Protein AF-H9MAF3-F1 (afdb_monomer_lite)

Radius of gyration: 17.1 Å; chains: 1; bounding box: 46×35×42 Å

pLDDT: mean 91.39, std 9.81, range [38.34, 98.62]

Organism: Pinus radiata (NCBI:txid3347)

InterPro domains:
  IPR000209 Peptidase S8/S53 domain [PF00082] (7-105)
  IPR023828 Peptidase S8, subtilisin, Ser-active site [PS00138] (66-76)
  IPR036852 Peptidase S8/S53 domain superfamily [G3DSA:3.40.50.200] (4-136)
  IPR036852 Peptidase S8/S53 domain superfamily [SSF52743] (7-136)
  IPR045051 Subtilisin-like protease [PTHR10795] (6-136)

Structure (mmCIF, N/CA/C/O backbone):
data_AF-H9MAF3-F1
#
_entry.id   AF-H9MAF3-F1
#
loop_
_atom_site.group_PDB
_atom_site.id
_atom_site.type_symbol
_atom_site.label_atom_id
_atom_site.label_alt_id
_atom_site.label_comp_id
_atom_site.label_asym_id
_atom_site.label_entity_id
_atom_site.label_seq_id
_atom_site.pdbx_PDB_ins_code
_atom_site.Cartn_x
_atom_s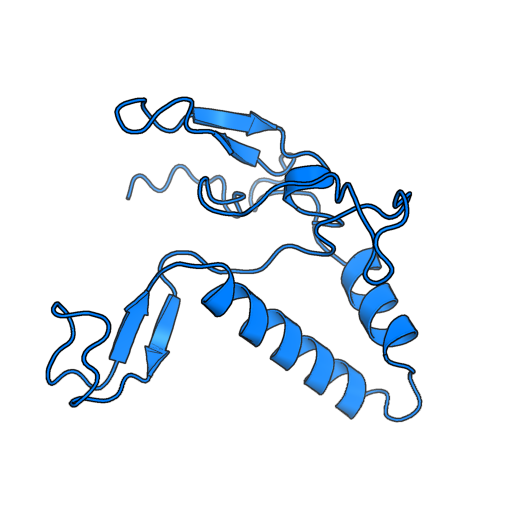ite.Cartn_y
_atom_site.Cartn_z
_atom_site.occupancy
_atom_site.B_iso_or_equiv
_atom_site.auth_seq_id
_atom_site.auth_comp_id
_atom_site.auth_asym_id
_atom_site.auth_atom_id
_atom_site.pdbx_PDB_model_num
ATOM 1 N N . PRO A 1 1 ? 21.845 -5.023 -2.626 1.00 46.38 1 PRO A N 1
ATOM 2 C CA . PRO A 1 1 ? 20.874 -4.930 -1.509 1.00 46.38 1 PRO A CA 1
ATOM 3 C C . PRO A 1 1 ? 21.351 -5.747 -0.302 1.00 46.38 1 PRO A C 1
ATOM 5 O O . PRO A 1 1 ? 21.535 -6.956 -0.413 1.00 46.38 1 PRO A O 1
ATOM 8 N N . ILE A 1 2 ? 21.601 -5.092 0.832 1.00 38.34 2 ILE A N 1
ATOM 9 C CA . ILE A 1 2 ? 21.902 -5.800 2.079 1.00 38.34 2 ILE A CA 1
ATOM 10 C C . ILE A 1 2 ? 20.562 -6.327 2.609 1.00 38.34 2 ILE A C 1
ATOM 12 O O . ILE A 1 2 ? 19.764 -5.568 3.150 1.00 38.34 2 ILE A O 1
ATOM 16 N N . TYR A 1 3 ? 20.284 -7.614 2.396 1.00 51.06 3 TYR A N 1
ATOM 17 C CA . TYR A 1 3 ? 19.126 -8.294 2.979 1.00 51.06 3 TYR A CA 1
ATOM 18 C C . TYR A 1 3 ? 19.376 -8.479 4.481 1.00 51.06 3 TYR A C 1
ATOM 20 O O . TYR A 1 3 ? 19.890 -9.505 4.910 1.00 51.06 3 TYR A O 1
ATOM 28 N N . GLN A 1 4 ? 19.045 -7.467 5.285 1.00 57.28 4 GLN A N 1
ATOM 29 C CA . GLN A 1 4 ? 19.226 -7.498 6.744 1.00 57.28 4 GLN A CA 1
ATOM 30 C C . GLN A 1 4 ? 18.172 -8.345 7.482 1.00 57.28 4 GLN A C 1
ATOM 32 O O . GLN A 1 4 ? 18.147 -8.338 8.709 1.00 57.28 4 GLN A O 1
ATOM 37 N N . GLY A 1 5 ? 17.309 -9.077 6.762 1.00 66.06 5 GLY A N 1
ATOM 38 C CA . GLY A 1 5 ? 16.265 -9.900 7.378 1.00 66.06 5 GLY A CA 1
ATOM 39 C C . GLY A 1 5 ? 15.316 -9.075 8.251 1.00 66.06 5 GLY A C 1
ATOM 40 O O . GLY A 1 5 ? 15.047 -9.438 9.383 1.00 66.06 5 GLY A O 1
ATOM 41 N N . THR A 1 6 ? 14.864 -7.921 7.771 1.00 78.75 6 THR A N 1
ATOM 42 C CA . THR A 1 6 ? 13.965 -7.020 8.518 1.00 78.75 6 THR A CA 1
ATOM 43 C C . THR A 1 6 ? 12.812 -6.535 7.643 1.00 78.75 6 THR A C 1
ATOM 45 O O . THR A 1 6 ? 12.369 -5.401 7.759 1.00 78.75 6 THR A O 1
ATOM 48 N N . ALA A 1 7 ? 12.356 -7.372 6.705 1.00 87.56 7 ALA A N 1
ATOM 49 C CA . ALA A 1 7 ? 11.272 -7.032 5.786 1.00 87.56 7 ALA A CA 1
ATOM 50 C C . ALA A 1 7 ? 9.882 -7.376 6.370 1.00 87.56 7 ALA A C 1
ATOM 52 O O . ALA A 1 7 ? 9.760 -8.401 7.047 1.00 87.56 7 ALA A O 1
ATOM 53 N N . PRO A 1 8 ? 8.828 -6.603 6.036 1.00 93.06 8 PRO A N 1
ATOM 54 C CA . PRO A 1 8 ? 8.872 -5.383 5.228 1.00 93.06 8 PRO A CA 1
ATOM 55 C C . PRO A 1 8 ? 9.388 -4.163 6.009 1.00 93.06 8 PRO A C 1
ATOM 57 O O . PRO A 1 8 ? 9.347 -4.116 7.234 1.00 93.06 8 PRO A O 1
ATOM 60 N N . GLN A 1 9 ? 9.858 -3.163 5.262 1.00 93.25 9 GLN A N 1
ATOM 61 C CA . GLN A 1 9 ? 10.236 -1.847 5.777 1.00 93.25 9 GLN A CA 1
ATOM 62 C C . GLN A 1 9 ? 9.512 -0.774 4.970 1.00 93.25 9 GLN A C 1
ATOM 64 O O . GLN A 1 9 ? 9.352 -0.919 3.756 1.00 93.25 9 GLN A O 1
ATOM 69 N N . VAL A 1 10 ? 9.134 0.327 5.616 1.00 95.62 10 VAL A N 1
ATOM 70 C CA . VAL A 1 10 ? 8.618 1.500 4.904 1.00 95.62 10 VAL A CA 1
ATOM 71 C C . VAL A 1 10 ? 9.772 2.155 4.152 1.00 95.62 10 VAL A C 1
ATOM 73 O O . VAL A 1 10 ? 10.778 2.522 4.759 1.00 95.62 10 VAL A O 1
ATOM 76 N N . ALA A 1 11 ? 9.640 2.301 2.835 1.00 95.19 11 ALA A N 1
ATOM 77 C CA . ALA A 1 11 ? 10.679 2.897 2.004 1.00 95.19 11 ALA A CA 1
ATOM 78 C C . ALA A 1 11 ? 10.897 4.387 2.329 1.00 95.19 11 ALA A C 1
ATOM 80 O O . ALA A 1 11 ? 9.957 5.101 2.698 1.00 95.19 11 ALA A O 1
ATOM 81 N N . PHE A 1 12 ? 12.127 4.877 2.150 1.00 93.69 12 PHE A N 1
ATOM 82 C CA . PHE A 1 12 ? 12.475 6.277 2.437 1.00 93.69 12 PHE A CA 1
ATOM 83 C C . PHE A 1 12 ? 11.713 7.267 1.539 1.00 93.69 12 PHE A C 1
ATOM 85 O O . PHE A 1 12 ? 11.351 8.346 1.988 1.00 93.69 12 PHE A O 1
ATOM 92 N N . TYR A 1 13 ? 11.409 6.874 0.296 1.00 92.50 13 TYR A N 1
ATOM 93 C CA . TYR A 1 13 ? 10.654 7.686 -0.666 1.00 92.50 13 TYR A CA 1
ATOM 94 C C . TYR A 1 13 ? 9.135 7.662 -0.439 1.00 92.50 13 TYR A C 1
ATOM 96 O O . TYR A 1 13 ? 8.401 8.375 -1.122 1.00 92.50 13 TYR A O 1
ATOM 104 N N . SER A 1 14 ? 8.628 6.807 0.458 1.00 95.44 14 SER A N 1
ATOM 105 C CA . SER A 1 14 ? 7.194 6.762 0.746 1.00 95.44 14 SER A CA 1
ATOM 106 C C . SER A 1 14 ? 6.795 8.020 1.504 1.00 95.44 14 SER A C 1
ATOM 108 O O . SER A 1 14 ? 7.327 8.271 2.587 1.00 95.44 14 SER A O 1
ATOM 110 N N . SER A 1 15 ? 5.845 8.784 0.959 1.00 94.31 15 SER A N 1
ATOM 111 C CA . SER A 1 15 ? 5.284 9.958 1.630 1.00 94.31 15 SER A CA 1
ATOM 112 C C . SER A 1 15 ? 4.720 9.584 2.999 1.00 94.31 15 SER A C 1
ATOM 114 O O . SER A 1 15 ? 4.131 8.513 3.166 1.00 94.31 15 SER A O 1
ATOM 116 N N . ARG A 1 16 ? 4.915 10.477 3.969 1.00 93.56 16 ARG A N 1
ATOM 117 C CA . ARG A 1 16 ? 4.505 10.299 5.363 1.00 93.56 16 ARG A CA 1
ATOM 118 C C . ARG A 1 16 ? 3.375 11.261 5.699 1.00 93.56 16 ARG A C 1
ATOM 120 O O . ARG A 1 16 ? 3.283 12.331 5.098 1.00 93.56 16 ARG A O 1
ATOM 127 N N . GLY A 1 17 ? 2.520 10.866 6.633 1.00 92.25 17 GLY A N 1
ATOM 128 C CA . GLY A 1 17 ? 1.546 11.771 7.228 1.00 92.25 17 GLY A CA 1
ATOM 129 C C . GLY A 1 17 ? 2.176 12.725 8.258 1.00 92.25 17 GLY A C 1
ATOM 130 O O . GLY A 1 17 ? 3.394 12.717 8.452 1.00 92.25 17 GLY A O 1
ATOM 131 N N . PRO A 1 18 ? 1.353 13.519 8.959 1.00 91.38 18 PRO A N 1
ATOM 132 C CA . PRO A 1 18 ? -0.100 13.598 8.817 1.00 91.38 18 PRO A CA 1
ATOM 133 C C . PRO A 1 18 ? -0.511 14.179 7.464 1.00 91.38 18 PRO A C 1
ATOM 135 O O . PRO A 1 18 ? 0.228 14.947 6.848 1.00 91.38 18 PRO A O 1
ATOM 138 N N . ASP A 1 19 ? -1.709 13.816 7.015 1.00 83.50 19 ASP A N 1
ATOM 139 C CA . ASP A 1 19 ? -2.393 14.679 6.064 1.00 83.50 19 ASP A CA 1
ATOM 140 C C . ASP A 1 19 ? -2.748 15.972 6.811 1.00 83.50 19 ASP A C 1
ATOM 142 O O . ASP A 1 19 ? -3.163 15.922 7.967 1.00 83.50 19 ASP A O 1
ATOM 146 N N . ILE A 1 20 ? -2.498 17.124 6.200 1.00 82.62 20 ILE A N 1
ATOM 147 C CA . ILE A 1 20 ? -2.750 18.426 6.829 1.00 82.62 20 ILE A CA 1
ATOM 148 C C . ILE A 1 20 ? -4.037 19.061 6.311 1.00 82.62 20 ILE A C 1
ATOM 150 O O . ILE A 1 20 ? -4.540 19.985 6.943 1.00 82.62 20 ILE A O 1
ATOM 154 N N . LYS A 1 21 ? -4.561 18.597 5.165 1.00 81.56 21 LYS A N 1
ATOM 155 C CA . LYS A 1 21 ? -5.778 19.137 4.557 1.00 81.56 21 LYS A CA 1
ATOM 156 C C . LYS A 1 21 ? -6.583 18.059 3.847 1.00 81.56 21 LYS A C 1
ATOM 158 O O . LYS A 1 21 ? -6.050 17.345 3.008 1.00 81.56 21 LYS A O 1
ATOM 163 N N . ASP A 1 22 ? -7.882 18.007 4.109 1.00 78.81 22 ASP A N 1
ATOM 164 C CA . ASP A 1 22 ? -8.790 17.126 3.382 1.00 78.81 22 ASP A CA 1
ATOM 165 C C . ASP A 1 22 ? -8.998 17.584 1.920 1.00 78.81 22 ASP A C 1
ATOM 167 O O . ASP A 1 22 ? -8.511 18.628 1.471 1.00 78.81 22 ASP A O 1
ATOM 171 N N . SER A 1 23 ? -9.780 16.821 1.150 1.00 76.81 23 SER A N 1
ATOM 172 C CA . SER A 1 23 ? -10.108 17.158 -0.245 1.00 76.81 23 SER A CA 1
ATOM 173 C C . SER A 1 23 ? -10.897 18.467 -0.418 1.00 76.81 23 SER A C 1
ATOM 175 O O . SER A 1 23 ? -11.065 18.928 -1.545 1.00 76.81 23 SER A O 1
ATOM 177 N N . SER A 1 24 ? -11.397 19.049 0.674 1.00 84.88 24 SER A N 1
ATOM 178 C CA . SER A 1 24 ? -12.131 20.318 0.726 1.00 84.88 24 SER A CA 1
ATOM 179 C C . SER A 1 24 ? -11.263 21.470 1.257 1.00 84.88 24 SER A C 1
ATOM 181 O O . SER A 1 24 ? -11.781 22.558 1.517 1.00 84.88 24 SER A O 1
ATOM 183 N N . PHE A 1 25 ? -9.950 21.247 1.403 1.00 81.38 25 PHE A N 1
ATOM 184 C CA . PHE A 1 25 ? -8.970 22.182 1.962 1.00 81.38 25 PHE A CA 1
ATOM 185 C C . PHE A 1 25 ? -9.234 22.594 3.422 1.00 81.38 25 PHE A C 1
ATOM 187 O O . PHE A 1 25 ? -8.812 23.680 3.827 1.00 81.38 25 PHE A O 1
ATOM 194 N N . GLN A 1 26 ? -9.900 21.741 4.203 1.00 84.75 26 GLN A N 1
ATOM 195 C CA . GLN A 1 26 ? -10.090 21.896 5.649 1.00 84.75 26 GLN A CA 1
ATOM 196 C C . GLN A 1 26 ? -9.056 21.082 6.426 1.00 84.75 26 GLN A C 1
ATOM 198 O O . GLN A 1 26 ? -8.521 20.112 5.891 1.00 84.75 26 GLN A O 1
ATOM 203 N N . ASP A 1 27 ? -8.795 21.451 7.680 1.00 82.19 27 ASP A N 1
ATOM 204 C CA . ASP A 1 27 ? -7.937 20.661 8.569 1.00 82.19 27 ASP A CA 1
ATOM 205 C C . ASP A 1 27 ? -8.479 19.227 8.673 1.00 82.19 27 ASP A C 1
ATOM 207 O O . ASP A 1 27 ? -9.684 19.009 8.831 1.00 82.19 27 ASP A O 1
ATOM 211 N N . THR A 1 28 ? -7.591 18.244 8.531 1.00 82.00 28 THR A N 1
ATOM 212 C CA . THR A 1 28 ? -7.964 16.826 8.531 1.00 82.00 28 THR A CA 1
ATOM 213 C C . THR A 1 28 ? -7.504 16.144 9.811 1.00 82.00 28 THR A C 1
ATOM 215 O O . THR A 1 28 ? -6.333 16.192 10.178 1.00 82.00 28 THR A O 1
ATOM 218 N N . ASP A 1 29 ? -8.440 15.453 10.460 1.00 84.94 29 ASP A N 1
ATOM 219 C CA . ASP A 1 29 ? -8.188 14.637 11.654 1.00 84.94 29 ASP A CA 1
ATOM 220 C C . ASP A 1 29 ? -8.099 13.137 11.314 1.00 84.94 29 ASP A C 1
ATOM 222 O O . ASP A 1 29 ? -8.224 12.264 12.177 1.00 84.94 29 ASP A O 1
ATOM 226 N N . VAL A 1 30 ? -7.912 12.806 10.031 1.00 88.88 30 VAL A N 1
ATOM 227 C CA . VAL A 1 30 ? -7.844 11.422 9.552 1.00 88.88 30 VAL A CA 1
ATOM 228 C C . VAL A 1 30 ? -6.393 11.019 9.311 1.00 88.88 30 VAL A C 1
ATOM 230 O O . VAL A 1 30 ? -5.696 11.590 8.476 1.00 88.88 30 VAL A O 1
ATOM 233 N N . LEU A 1 31 ? -5.955 9.972 10.014 1.00 90.88 31 LEU A N 1
ATOM 234 C CA . LEU A 1 31 ? -4.625 9.388 9.859 1.00 90.88 31 LEU A CA 1
ATOM 235 C C . LEU A 1 31 ? -4.362 8.929 8.412 1.00 90.88 31 LEU A C 1
ATOM 237 O O . LEU A 1 31 ? -5.180 8.226 7.812 1.00 90.88 31 LEU A O 1
ATOM 241 N N . LYS A 1 32 ? -3.174 9.265 7.892 1.00 93.50 32 LYS A N 1
ATOM 242 C CA . LYS A 1 32 ? -2.628 8.776 6.618 1.00 93.50 32 LYS A CA 1
ATOM 243 C C . LYS A 1 32 ? -1.141 8.414 6.748 1.00 93.50 32 LYS A C 1
ATOM 245 O O . LYS A 1 32 ? -0.455 9.069 7.534 1.00 93.50 32 LYS A O 1
ATOM 250 N N . PRO A 1 33 ? -0.631 7.440 5.964 1.00 95.81 33 PRO A N 1
ATOM 251 C CA . PRO A 1 33 ? -1.341 6.617 4.973 1.00 95.81 33 PRO A CA 1
ATOM 252 C C . PRO A 1 33 ? -2.280 5.581 5.618 1.00 95.81 33 PRO A C 1
ATOM 254 O O . PRO A 1 33 ? -2.361 5.473 6.834 1.00 95.81 33 PRO A O 1
ATOM 257 N N . ASP A 1 34 ? -3.039 4.847 4.798 1.00 96.31 34 ASP A N 1
ATOM 258 C CA . ASP A 1 34 ? -4.028 3.880 5.296 1.00 96.31 34 ASP A CA 1
ATOM 259 C C . ASP A 1 34 ? -3.446 2.483 5.573 1.00 96.31 34 ASP A C 1
ATOM 261 O O . ASP A 1 34 ? -3.846 1.860 6.554 1.00 96.31 34 ASP A O 1
ATOM 265 N N . ILE A 1 35 ? -2.569 1.978 4.697 1.00 97.44 35 ILE A N 1
ATOM 266 C CA . ILE A 1 35 ? -2.055 0.597 4.701 1.00 97.44 35 ILE A CA 1
ATOM 267 C C . ILE A 1 35 ? -0.722 0.526 3.936 1.00 97.44 35 ILE A C 1
ATOM 269 O O . ILE A 1 35 ? -0.508 1.316 3.008 1.00 97.44 35 ILE A O 1
ATOM 273 N N . LEU A 1 36 ? 0.151 -0.419 4.284 1.00 97.25 36 LEU A N 1
ATOM 274 C CA . LEU A 1 36 ? 1.418 -0.680 3.598 1.00 97.25 36 LEU A CA 1
ATOM 275 C C . LEU A 1 36 ? 1.268 -1.795 2.549 1.00 97.25 36 LEU A C 1
ATOM 277 O O . LEU A 1 36 ? 0.491 -2.736 2.703 1.00 97.25 36 LEU A O 1
ATOM 281 N N . ALA A 1 37 ? 2.052 -1.720 1.471 1.00 97.75 37 ALA A N 1
ATOM 282 C CA . ALA A 1 37 ? 2.151 -2.798 0.488 1.00 97.75 37 ALA A CA 1
ATOM 283 C C . ALA A 1 37 ? 3.521 -2.815 -0.213 1.00 97.75 37 ALA A C 1
ATOM 285 O O . ALA A 1 37 ? 4.242 -1.812 -0.180 1.00 97.75 37 ALA A O 1
ATOM 286 N N . PRO A 1 38 ? 3.890 -3.924 -0.884 1.00 97.19 38 PRO A N 1
ATOM 287 C CA . PRO A 1 38 ? 5.147 -4.019 -1.620 1.00 97.19 38 PRO A CA 1
ATOM 288 C C . PRO A 1 38 ? 5.230 -2.995 -2.758 1.00 97.19 38 PRO A C 1
ATOM 290 O O . PRO A 1 38 ? 4.446 -3.036 -3.703 1.00 97.19 38 PRO A O 1
ATOM 293 N N . GLY A 1 39 ? 6.209 -2.093 -2.683 1.00 96.75 39 GLY A N 1
ATOM 294 C CA . GLY A 1 39 ? 6.435 -1.069 -3.706 1.00 96.75 39 GLY A CA 1
ATOM 295 C C . GLY A 1 39 ? 7.897 -0.848 -4.081 1.00 96.75 39 GLY A C 1
ATOM 296 O O . GLY A 1 39 ? 8.166 -0.010 -4.931 1.00 96.75 39 GLY A O 1
ATOM 297 N N . SER A 1 40 ? 8.849 -1.544 -3.458 1.00 95.50 40 SER A N 1
ATOM 298 C CA . SER A 1 40 ? 10.274 -1.444 -3.797 1.00 95.50 40 SER A CA 1
ATOM 299 C C . SER A 1 40 ? 10.686 -2.591 -4.707 1.00 95.50 40 SER A C 1
ATOM 301 O O . SER A 1 40 ? 10.438 -3.747 -4.372 1.00 95.50 40 SER A O 1
ATOM 303 N N . LEU A 1 41 ? 11.353 -2.264 -5.815 1.00 94.44 41 LEU A N 1
ATOM 304 C CA . LEU A 1 41 ? 11.920 -3.221 -6.769 1.00 94.44 41 LEU A CA 1
ATOM 305 C C . LEU A 1 41 ? 10.900 -4.270 -7.247 1.00 94.44 41 LEU A C 1
ATOM 307 O O . LEU A 1 41 ? 11.171 -5.470 -7.261 1.00 94.44 41 LEU A O 1
ATOM 311 N N . ILE A 1 42 ? 9.709 -3.810 -7.633 1.00 96.88 42 ILE A N 1
ATOM 312 C CA . ILE A 1 42 ? 8.642 -4.676 -8.136 1.00 96.88 42 ILE A CA 1
ATOM 313 C C . ILE A 1 42 ? 8.904 -4.991 -9.608 1.00 96.88 42 ILE A C 1
ATOM 315 O O . ILE A 1 42 ? 9.071 -4.085 -10.422 1.00 96.88 42 ILE A O 1
ATOM 319 N N . TRP A 1 43 ? 8.931 -6.284 -9.933 1.00 96.56 43 TRP A N 1
ATOM 320 C CA . TRP A 1 43 ? 9.073 -6.799 -11.293 1.00 96.56 43 TRP A CA 1
ATOM 321 C C . TRP A 1 43 ? 7.702 -6.935 -11.957 1.00 96.56 43 TRP A C 1
ATOM 323 O O . TRP A 1 43 ? 6.868 -7.716 -11.495 1.00 96.56 43 TRP A O 1
ATOM 333 N N . ALA A 1 44 ? 7.461 -6.190 -13.032 1.00 96.44 44 ALA A N 1
ATOM 334 C CA . ALA A 1 44 ? 6.181 -6.198 -13.737 1.00 96.44 44 ALA A CA 1
ATOM 335 C C . ALA A 1 44 ? 6.358 -6.016 -15.249 1.00 96.44 44 ALA A C 1
ATOM 337 O O . ALA A 1 44 ? 7.443 -5.682 -15.724 1.00 96.44 44 ALA A O 1
ATOM 338 N N . ALA A 1 45 ? 5.286 -6.277 -16.002 1.00 96.00 45 ALA A N 1
ATOM 339 C CA . ALA A 1 45 ? 5.272 -6.111 -17.451 1.00 96.00 45 ALA A CA 1
ATOM 340 C C . ALA A 1 45 ? 5.590 -4.662 -17.844 1.00 96.00 45 ALA A C 1
ATOM 342 O O . ALA A 1 45 ? 5.148 -3.714 -17.193 1.00 96.00 45 ALA A O 1
ATOM 343 N N . TRP A 1 46 ? 6.332 -4.514 -18.934 1.00 94.94 46 TRP A N 1
ATOM 344 C CA . TRP A 1 46 ? 6.786 -3.242 -19.470 1.00 94.94 46 TRP A CA 1
ATOM 345 C C . TRP A 1 46 ? 6.594 -3.215 -20.982 1.00 94.94 46 TRP A C 1
ATOM 347 O O . TRP A 1 46 ? 6.634 -4.249 -21.650 1.00 94.94 46 TRP A O 1
ATOM 357 N N . SER A 1 47 ? 6.352 -2.027 -21.528 1.00 93.88 47 SER A N 1
ATOM 358 C CA . SER A 1 47 ? 6.300 -1.854 -22.977 1.00 93.88 47 SER A CA 1
ATOM 359 C C . SER A 1 47 ? 7.729 -1.780 -23.519 1.00 93.88 47 SER A C 1
ATOM 361 O O . SER A 1 47 ? 8.462 -0.897 -23.077 1.00 93.88 47 SER A O 1
ATOM 363 N N . PRO A 1 48 ? 8.116 -2.577 -24.533 1.00 93.00 48 PRO A N 1
ATOM 364 C CA . PRO A 1 48 ? 9.423 -2.434 -25.185 1.00 93.00 48 PRO A CA 1
ATOM 365 C C . PRO A 1 48 ? 9.662 -1.037 -25.777 1.00 93.00 48 PRO A C 1
ATOM 367 O O . PRO A 1 48 ? 10.802 -0.607 -25.922 1.00 93.00 48 PRO A O 1
ATOM 370 N N . ASN A 1 49 ? 8.578 -0.315 -26.083 1.00 92.44 49 ASN A N 1
ATOM 371 C CA . ASN A 1 49 ? 8.602 1.067 -26.568 1.00 92.44 49 ASN A CA 1
ATOM 372 C C . ASN A 1 49 ? 8.429 2.100 -25.435 1.00 92.44 49 ASN A C 1
ATOM 374 O O . ASN A 1 49 ? 8.222 3.279 -25.711 1.00 92.44 49 ASN A O 1
ATOM 378 N N . GLY A 1 50 ? 8.422 1.665 -24.172 1.00 85.69 50 GLY A N 1
ATOM 379 C CA . GLY A 1 50 ? 8.294 2.529 -23.004 1.00 85.69 50 GLY A CA 1
ATOM 380 C C . GLY A 1 50 ? 9.535 3.401 -22.837 1.00 85.69 50 GLY A C 1
ATOM 381 O O . GLY A 1 50 ? 10.661 2.910 -22.885 1.00 85.69 50 GLY A O 1
ATOM 382 N N . THR A 1 51 ? 9.327 4.702 -22.647 1.00 85.00 51 THR A N 1
ATOM 383 C CA . THR A 1 51 ? 10.409 5.698 -22.577 1.00 85.00 51 THR A CA 1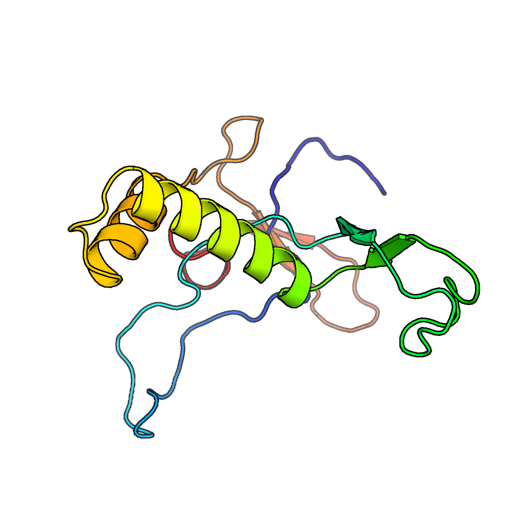
ATOM 384 C C . THR A 1 51 ? 10.700 6.192 -21.164 1.00 85.00 51 THR A C 1
ATOM 386 O O . THR A 1 51 ? 11.673 6.912 -20.971 1.00 85.00 51 THR A O 1
ATOM 389 N N . ASP A 1 52 ? 9.873 5.814 -20.189 1.00 84.75 52 ASP A N 1
ATOM 390 C CA . ASP A 1 52 ? 9.930 6.356 -18.826 1.00 84.75 52 ASP A CA 1
ATOM 391 C C . ASP A 1 52 ? 11.144 5.857 -18.023 1.00 84.75 52 ASP A C 1
ATOM 393 O O . ASP A 1 52 ? 11.534 6.493 -17.050 1.00 84.75 52 ASP A O 1
ATOM 397 N N . GLU A 1 53 ? 11.767 4.750 -18.441 1.00 87.19 53 GLU A N 1
ATOM 398 C CA . GLU A 1 53 ? 12.976 4.204 -17.820 1.00 87.19 53 GLU A CA 1
ATOM 399 C C . GLU A 1 53 ? 13.934 3.679 -18.898 1.00 87.19 53 GLU A C 1
ATOM 401 O O . GLU A 1 53 ? 13.718 2.626 -19.503 1.00 87.19 53 GLU A O 1
ATOM 406 N N . VAL A 1 54 ? 15.007 4.435 -19.155 1.00 88.31 54 VAL A N 1
ATOM 407 C CA . VAL A 1 54 ? 15.955 4.174 -20.256 1.00 88.31 54 VAL A CA 1
ATOM 408 C C . VAL A 1 54 ? 16.639 2.812 -20.110 1.00 88.31 54 VAL A C 1
ATOM 410 O O . VAL A 1 54 ? 16.943 2.164 -21.110 1.00 88.31 54 VAL A O 1
ATOM 413 N N . ASN A 1 55 ? 16.823 2.345 -18.874 1.00 90.19 55 ASN A N 1
ATOM 414 C CA . ASN A 1 55 ? 17.470 1.068 -18.579 1.00 90.19 55 ASN A CA 1
ATOM 415 C C . ASN A 1 55 ? 16.658 -0.165 -19.025 1.00 90.19 55 ASN A C 1
ATOM 417 O O . ASN A 1 55 ? 17.218 -1.257 -19.063 1.00 90.19 55 ASN A O 1
ATOM 421 N N . TYR A 1 56 ? 15.373 -0.005 -19.372 1.00 92.50 56 TYR A N 1
ATOM 422 C CA . TYR A 1 56 ? 14.490 -1.090 -19.827 1.00 92.50 56 TYR A CA 1
ATOM 423 C C . TYR A 1 56 ? 13.964 -0.882 -21.258 1.00 92.50 56 TYR A C 1
ATOM 425 O O . TYR A 1 56 ? 12.951 -1.467 -21.646 1.00 92.50 56 TYR A O 1
ATOM 433 N N . GLN A 1 57 ? 14.621 -0.044 -22.067 1.00 92.06 57 GLN A N 1
ATOM 434 C CA . GLN A 1 57 ? 14.252 0.113 -23.477 1.00 92.06 57 GLN A CA 1
ATOM 435 C C . GLN A 1 57 ? 14.424 -1.205 -24.239 1.00 92.06 57 GLN A C 1
ATOM 437 O O . GLN A 1 57 ? 15.476 -1.834 -24.184 1.00 92.06 57 GLN A O 1
ATOM 442 N N . GLY A 1 58 ? 13.390 -1.612 -24.977 1.00 93.31 58 GLY A N 1
ATOM 443 C CA . GLY A 1 58 ? 13.353 -2.894 -25.682 1.00 93.31 58 GLY A CA 1
ATOM 444 C C . GLY A 1 58 ? 12.959 -4.094 -24.813 1.00 93.31 58 GLY A C 1
ATOM 445 O O . GLY A 1 58 ? 12.701 -5.164 -25.363 1.00 93.31 58 GLY A O 1
ATOM 446 N N . GLU A 1 59 ? 12.841 -3.928 -23.493 1.00 94.62 59 GLU A N 1
ATOM 447 C CA . GLU A 1 59 ? 12.489 -5.008 -22.570 1.00 94.62 59 GLU A CA 1
ATOM 448 C C . GLU A 1 59 ? 10.968 -5.166 -22.413 1.00 94.62 59 GLU A C 1
ATOM 450 O O . GLU A 1 59 ? 10.203 -4.201 -22.443 1.00 94.62 59 GLU A O 1
ATOM 455 N N . GLY A 1 60 ? 10.511 -6.405 -22.209 1.00 95.81 60 GLY A N 1
ATOM 456 C CA . GLY A 1 60 ? 9.096 -6.714 -21.941 1.00 95.81 60 GLY A CA 1
ATOM 457 C C . GLY A 1 60 ? 8.703 -6.634 -20.462 1.00 95.81 60 GLY A C 1
ATOM 458 O O . GLY A 1 60 ? 7.534 -6.812 -20.118 1.00 95.81 60 GLY A O 1
ATOM 459 N N . PHE A 1 61 ? 9.678 -6.414 -19.581 1.00 95.25 61 PHE A N 1
ATOM 460 C CA . PHE A 1 61 ? 9.510 -6.322 -18.135 1.00 95.25 61 PHE A CA 1
ATOM 461 C C . PHE A 1 61 ? 10.495 -5.308 -17.558 1.00 95.25 61 PHE A C 1
ATOM 463 O O . PHE A 1 61 ? 11.575 -5.101 -18.105 1.00 95.25 61 PHE A O 1
ATOM 470 N N . ALA A 1 62 ? 10.124 -4.709 -16.432 1.00 94.75 62 ALA A N 1
ATOM 471 C CA . ALA A 1 62 ? 10.947 -3.742 -15.725 1.00 94.75 62 ALA A CA 1
ATOM 472 C C . ALA A 1 62 ? 10.876 -3.974 -14.214 1.00 94.75 62 ALA A C 1
ATOM 474 O O . ALA A 1 62 ? 9.848 -4.404 -13.680 1.00 94.75 62 ALA A O 1
ATOM 475 N N . MET A 1 63 ? 11.976 -3.658 -13.525 1.00 95.31 63 MET A N 1
ATOM 476 C CA . MET A 1 63 ? 12.023 -3.574 -12.067 1.00 95.31 63 MET A CA 1
ATOM 477 C C . MET A 1 63 ? 12.016 -2.110 -11.649 1.00 95.31 63 MET A C 1
ATOM 479 O O . MET A 1 63 ? 13.006 -1.404 -11.850 1.00 95.31 63 MET A O 1
ATOM 483 N N . ILE A 1 64 ? 10.917 -1.662 -11.051 1.00 94.19 64 ILE A N 1
ATOM 484 C CA . ILE A 1 64 ? 10.744 -0.262 -10.650 1.00 94.19 64 ILE A CA 1
ATOM 485 C C . ILE A 1 64 ? 10.253 -0.147 -9.208 1.00 94.19 64 ILE A C 1
ATOM 487 O O . ILE A 1 64 ? 9.708 -1.090 -8.630 1.00 94.19 64 ILE A O 1
ATOM 491 N N . SER A 1 65 ? 10.510 1.009 -8.599 1.00 94.62 65 SER A N 1
ATOM 492 C CA . SER A 1 65 ? 10.160 1.297 -7.207 1.00 94.62 65 SER A CA 1
ATOM 493 C C . SER A 1 65 ? 9.251 2.514 -7.130 1.00 94.62 65 SER A C 1
ATOM 495 O O . SER A 1 65 ? 9.478 3.505 -7.812 1.00 94.62 65 SER A O 1
ATOM 497 N N . GLY A 1 66 ? 8.244 2.457 -6.267 1.00 94.94 66 GLY A N 1
ATOM 498 C CA . GLY A 1 66 ? 7.352 3.577 -6.004 1.00 94.94 66 GLY A CA 1
ATOM 499 C C . GLY A 1 66 ? 6.070 3.151 -5.302 1.00 94.94 66 GLY A C 1
ATOM 500 O O . GLY A 1 66 ? 5.682 1.981 -5.301 1.00 94.94 66 GLY A O 1
ATOM 501 N N . THR A 1 67 ? 5.357 4.119 -4.733 1.00 96.31 67 THR A N 1
ATOM 502 C CA . THR A 1 67 ? 3.991 3.899 -4.228 1.00 96.31 67 THR A CA 1
ATOM 503 C C . THR A 1 67 ? 3.020 3.550 -5.365 1.00 96.31 67 THR A C 1
ATOM 505 O O . THR A 1 67 ? 2.054 2.815 -5.149 1.00 96.31 67 THR A O 1
ATOM 508 N N . SER A 1 68 ? 3.332 3.960 -6.601 1.00 95.75 68 SER A N 1
ATOM 509 C CA . SER A 1 68 ? 2.665 3.512 -7.833 1.00 95.75 68 SER A CA 1
ATOM 510 C C . SER A 1 68 ? 2.712 1.994 -8.031 1.00 95.75 68 SER A C 1
ATOM 512 O O . SER A 1 68 ? 1.815 1.447 -8.661 1.00 95.75 68 SER A O 1
ATOM 514 N N . MET A 1 69 ? 3.712 1.302 -7.474 1.00 97.12 69 MET A N 1
ATOM 515 C CA . MET A 1 69 ? 3.822 -0.162 -7.514 1.00 97.12 69 MET A CA 1
ATOM 516 C C . MET A 1 69 ? 3.137 -0.825 -6.310 1.00 97.12 69 MET A C 1
ATOM 518 O O . MET A 1 69 ? 2.622 -1.934 -6.427 1.00 97.12 69 MET A O 1
ATOM 522 N N . ALA A 1 70 ? 3.055 -0.135 -5.169 1.00 97.81 70 ALA A N 1
ATOM 523 C CA . ALA A 1 70 ? 2.298 -0.591 -4.000 1.00 97.81 70 ALA A CA 1
ATOM 524 C C . ALA A 1 70 ? 0.776 -0.556 -4.239 1.00 97.81 70 ALA A C 1
ATOM 526 O O . ALA A 1 70 ? 0.060 -1.502 -3.915 1.00 97.81 70 ALA A O 1
ATOM 527 N N . THR A 1 71 ? 0.284 0.512 -4.869 1.00 97.88 71 THR A N 1
ATOM 528 C CA . THR A 1 71 ? -1.143 0.746 -5.149 1.00 97.88 71 THR A CA 1
ATOM 529 C C . THR A 1 71 ? -1.848 -0.421 -5.865 1.00 97.88 71 THR A C 1
ATOM 531 O O . THR A 1 71 ? -2.891 -0.862 -5.372 1.00 97.88 71 THR A O 1
ATOM 534 N N . PRO A 1 72 ? -1.329 -0.981 -6.980 1.00 98.19 72 PRO A N 1
ATOM 535 C CA . PRO A 1 72 ? -1.992 -2.080 -7.680 1.00 98.19 72 PRO A CA 1
ATOM 536 C C . PRO A 1 72 ? -2.080 -3.373 -6.856 1.00 98.19 72 PRO A C 1
ATOM 538 O O . PRO A 1 72 ? -3.034 -4.126 -7.047 1.00 98.19 72 PRO A O 1
ATOM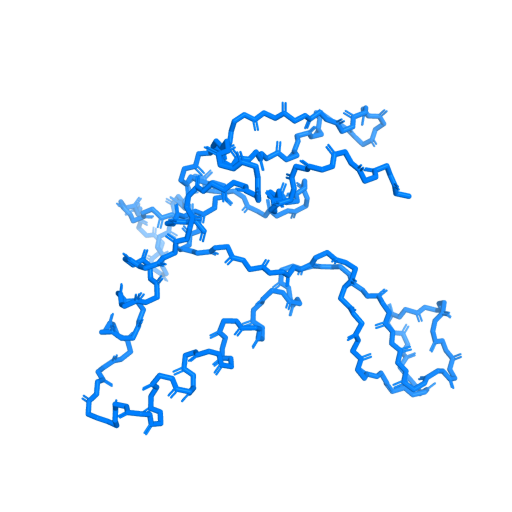 541 N N . HIS A 1 73 ? -1.168 -3.619 -5.904 1.00 98.38 73 HIS A N 1
ATOM 542 C CA . HIS A 1 73 ? -1.287 -4.762 -4.990 1.00 98.38 73 HIS A CA 1
ATOM 543 C C . HIS A 1 73 ? -2.543 -4.639 -4.118 1.00 98.38 73 HIS A C 1
ATOM 545 O O . HIS A 1 73 ? -3.360 -5.559 -4.074 1.00 98.38 73 HIS A O 1
ATOM 551 N N . ILE A 1 74 ? -2.744 -3.481 -3.478 1.00 98.38 74 ILE A N 1
ATOM 552 C CA . ILE A 1 74 ? -3.930 -3.231 -2.647 1.00 98.38 74 ILE A CA 1
ATOM 553 C C . ILE A 1 74 ? -5.205 -3.219 -3.491 1.00 98.38 74 ILE A C 1
ATOM 555 O O . ILE A 1 74 ? -6.205 -3.807 -3.082 1.00 98.38 74 ILE A O 1
ATOM 559 N N . ALA A 1 75 ? -5.175 -2.619 -4.685 1.00 98.44 75 ALA A N 1
ATOM 560 C CA . ALA A 1 75 ? -6.318 -2.623 -5.597 1.00 98.44 75 ALA A CA 1
ATOM 561 C C . ALA A 1 75 ? -6.728 -4.052 -6.001 1.00 98.44 75 ALA A C 1
ATOM 563 O O . ALA A 1 75 ? -7.914 -4.383 -5.979 1.00 98.44 75 ALA A O 1
ATOM 564 N N . GLY A 1 76 ? -5.756 -4.919 -6.306 1.00 98.56 76 GLY A N 1
ATOM 565 C CA . GLY A 1 76 ? -5.998 -6.328 -6.618 1.00 98.56 76 GLY A CA 1
ATOM 566 C C . GLY A 1 76 ? -6.599 -7.100 -5.442 1.00 98.56 76 GLY A C 1
ATOM 567 O O . GLY A 1 76 ? -7.606 -7.788 -5.609 1.00 98.56 76 GLY A O 1
ATOM 568 N N . ILE A 1 77 ? -6.046 -6.942 -4.234 1.00 98.50 77 ILE A N 1
ATOM 569 C CA . ILE A 1 77 ? -6.589 -7.583 -3.025 1.00 98.50 77 ILE A CA 1
ATOM 570 C C . ILE A 1 77 ? -8.015 -7.082 -2.751 1.00 98.50 77 ILE A C 1
ATOM 572 O O . ILE A 1 77 ? -8.914 -7.889 -2.518 1.00 98.50 77 ILE A O 1
ATOM 576 N N . ALA A 1 78 ? -8.260 -5.772 -2.841 1.00 98.50 78 ALA A N 1
ATOM 577 C CA . ALA A 1 78 ? -9.589 -5.191 -2.667 1.00 98.50 78 ALA A CA 1
ATOM 578 C C . ALA A 1 78 ? -10.602 -5.747 -3.683 1.00 98.50 78 ALA A C 1
ATOM 580 O O . ALA A 1 78 ? -11.740 -6.042 -3.314 1.00 98.50 78 ALA A O 1
ATOM 581 N N . ALA A 1 79 ? -10.190 -5.948 -4.940 1.00 98.56 79 ALA A N 1
ATOM 582 C CA . ALA A 1 79 ? -11.024 -6.566 -5.967 1.00 98.56 79 ALA A CA 1
ATOM 583 C C . ALA A 1 79 ? -11.372 -8.026 -5.632 1.00 98.56 79 ALA A C 1
ATOM 585 O O . ALA A 1 79 ? -12.530 -8.418 -5.773 1.00 98.56 79 ALA A O 1
ATOM 586 N N . LEU A 1 80 ? -10.419 -8.816 -5.124 1.00 98.62 80 LEU A N 1
ATOM 587 C CA . LEU A 1 80 ? -10.673 -10.190 -4.669 1.00 98.62 80 LEU A CA 1
ATOM 588 C C . LEU A 1 80 ? -11.625 -10.230 -3.465 1.00 98.62 80 LEU A C 1
ATOM 590 O O . LEU A 1 80 ? -12.544 -11.050 -3.423 1.00 98.62 80 LEU A O 1
ATOM 594 N N . VAL A 1 81 ? -11.460 -9.314 -2.505 1.00 98.50 81 VAL A N 1
ATOM 595 C CA . VAL A 1 81 ? -12.391 -9.177 -1.374 1.00 98.50 81 VAL A CA 1
ATOM 596 C C . VAL A 1 81 ? -13.787 -8.807 -1.879 1.00 98.50 81 VAL A C 1
ATOM 598 O O . VAL A 1 81 ? -14.757 -9.432 -1.458 1.00 98.50 81 VAL A O 1
ATOM 601 N N . LYS A 1 82 ? -13.908 -7.864 -2.825 1.00 98.38 82 LYS A N 1
ATOM 602 C CA . LYS A 1 82 ? -15.193 -7.497 -3.445 1.00 98.38 82 LYS A CA 1
ATOM 603 C C . LYS A 1 82 ? -15.822 -8.660 -4.208 1.00 98.38 82 LYS A C 1
ATOM 605 O O . LYS A 1 82 ? -17.030 -8.841 -4.133 1.00 98.38 82 LYS A O 1
ATOM 610 N N . GLN A 1 83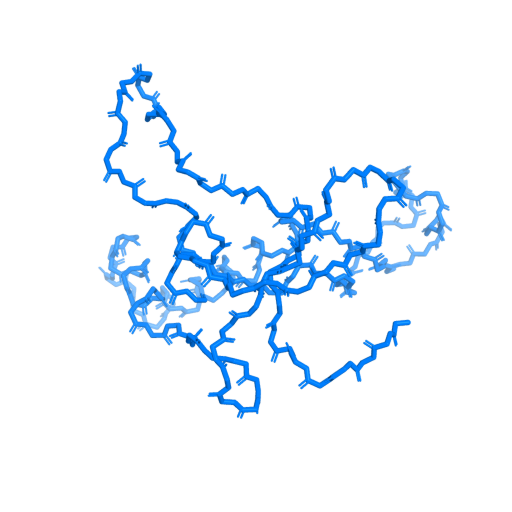 ? -15.023 -9.457 -4.916 1.00 98.50 83 GLN A N 1
ATOM 611 C CA . GLN A 1 83 ? -15.502 -10.648 -5.616 1.00 98.50 83 GLN A CA 1
ATOM 612 C C . GLN A 1 83 ? -16.092 -11.668 -4.634 1.00 98.50 83 GLN A C 1
ATOM 614 O O . GLN A 1 83 ? -17.143 -12.244 -4.903 1.00 98.50 83 GLN A O 1
ATOM 619 N N . LYS A 1 84 ? -15.436 -11.877 -3.486 1.00 98.50 84 LYS A N 1
ATOM 620 C CA . LYS A 1 84 ? -15.904 -12.792 -2.436 1.00 98.50 84 LYS A CA 1
ATOM 621 C C . LYS A 1 84 ? -17.083 -12.236 -1.633 1.00 98.50 84 LYS A C 1
ATOM 623 O O . LYS A 1 84 ? -17.928 -13.005 -1.182 1.00 98.50 84 LYS A O 1
ATOM 628 N N . HIS A 1 85 ? -17.147 -10.917 -1.465 1.00 98.25 85 HIS A N 1
ATOM 629 C CA . HIS A 1 85 ? -18.188 -10.207 -0.724 1.00 98.25 85 HIS A CA 1
ATOM 630 C C . HIS A 1 85 ? -18.841 -9.115 -1.598 1.00 98.25 85 HIS A C 1
ATOM 632 O O . HIS A 1 85 ? -18.601 -7.922 -1.376 1.00 98.25 85 HIS A O 1
ATOM 638 N N . PRO A 1 86 ? -19.684 -9.486 -2.587 1.00 98.44 86 PRO A N 1
ATOM 639 C CA . PRO A 1 86 ? -20.234 -8.541 -3.564 1.00 98.44 86 PRO A CA 1
ATOM 640 C C . PRO A 1 86 ? -21.072 -7.415 -2.958 1.00 98.44 86 PRO A C 1
ATOM 642 O O . PRO A 1 86 ? -21.118 -6.327 -3.526 1.00 98.44 86 PRO A O 1
ATOM 645 N N . ASP A 1 87 ? -21.667 -7.624 -1.786 1.00 98.44 87 ASP A N 1
ATOM 646 C CA . ASP A 1 87 ? -22.519 -6.629 -1.122 1.00 98.44 87 ASP A CA 1
ATOM 647 C C . ASP A 1 87 ? -21.735 -5.654 -0.229 1.00 98.44 87 ASP A C 1
ATOM 649 O O . ASP A 1 87 ? -22.281 -4.656 0.239 1.00 98.44 87 ASP A O 1
ATOM 653 N N . TRP A 1 88 ? -20.441 -5.899 0.013 1.00 98.44 88 TRP A N 1
ATOM 654 C CA . TRP A 1 88 ? -19.638 -5.016 0.859 1.00 98.44 88 TRP A CA 1
ATOM 655 C C . TRP A 1 88 ? -19.406 -3.655 0.201 1.00 98.44 88 TRP A C 1
ATOM 657 O O . TRP A 1 88 ? -19.071 -3.549 -0.986 1.00 98.44 88 TRP A O 1
ATOM 667 N N . SER A 1 89 ? -19.549 -2.595 0.997 1.00 98.62 89 SER A N 1
ATOM 668 C CA . SER A 1 89 ? -19.221 -1.232 0.582 1.00 98.62 89 SER A CA 1
ATOM 669 C C . SER A 1 89 ? -17.699 -1.039 0.463 1.00 98.62 89 SER A C 1
ATOM 671 O O . SER A 1 89 ? -16.932 -1.787 1.078 1.00 98.62 89 SER A O 1
ATOM 673 N N . PRO A 1 90 ? -17.223 -0.011 -0.268 1.00 98.12 90 PRO A N 1
ATOM 674 C CA . PRO A 1 90 ? -15.797 0.322 -0.305 1.00 98.12 90 PRO A CA 1
ATOM 675 C C . PRO A 1 90 ? -15.197 0.545 1.092 1.00 98.12 90 PRO A C 1
ATOM 677 O O . PRO A 1 90 ? -14.081 0.108 1.363 1.00 98.12 90 PRO A O 1
ATOM 680 N N . ALA A 1 91 ? -15.961 1.159 2.003 1.00 98.06 91 ALA A N 1
ATOM 681 C CA . ALA A 1 91 ? -15.546 1.373 3.388 1.00 98.06 91 ALA A CA 1
ATOM 682 C C . ALA A 1 91 ? -15.399 0.056 4.168 1.00 98.06 91 ALA A C 1
ATOM 684 O O . ALA A 1 91 ? -14.439 -0.097 4.918 1.00 98.06 91 ALA A O 1
ATOM 685 N N . ALA A 1 92 ? -16.299 -0.913 3.959 1.00 98.50 92 ALA A N 1
ATOM 686 C CA . ALA A 1 92 ? -16.198 -2.232 4.582 1.00 98.50 92 ALA A CA 1
ATOM 687 C C . ALA A 1 92 ? -14.959 -2.999 4.092 1.00 98.50 92 ALA A C 1
ATOM 689 O O . ALA A 1 92 ? -14.241 -3.584 4.896 1.00 98.50 92 ALA A O 1
ATOM 690 N N . ILE A 1 93 ? -14.658 -2.934 2.790 1.00 98.62 93 ILE A N 1
ATOM 691 C CA . ILE A 1 93 ? -13.450 -3.553 2.219 1.00 98.62 93 ILE A CA 1
ATOM 692 C C . ILE A 1 93 ? -12.194 -2.895 2.785 1.00 98.62 93 ILE A C 1
ATOM 694 O O . ILE A 1 93 ? -11.308 -3.595 3.267 1.00 98.62 93 ILE A O 1
ATOM 698 N N . LYS A 1 94 ? -12.134 -1.558 2.783 1.00 98.00 94 LYS A N 1
ATOM 699 C CA . LYS A 1 94 ? -11.023 -0.813 3.383 1.00 98.00 94 LYS A CA 1
ATOM 700 C C . LYS A 1 94 ? -10.826 -1.202 4.852 1.00 98.00 94 LYS A C 1
ATOM 702 O O . LYS A 1 94 ? -9.709 -1.511 5.248 1.00 98.00 94 LYS A O 1
ATOM 707 N N . SER A 1 95 ? -11.904 -1.240 5.635 1.00 98.31 95 SER A N 1
ATOM 708 C CA . SER A 1 95 ? -11.860 -1.619 7.051 1.00 98.31 95 SER A CA 1
ATOM 709 C C . SER A 1 95 ? -11.342 -3.043 7.252 1.00 98.31 95 SER A C 1
ATOM 711 O O . SER A 1 95 ? -10.488 -3.260 8.110 1.00 98.31 95 SER A O 1
ATOM 713 N N . ALA A 1 96 ? -11.788 -4.003 6.438 1.00 98.19 96 ALA A N 1
ATOM 714 C CA . ALA A 1 96 ? -11.299 -5.375 6.505 1.00 98.19 96 ALA A CA 1
ATOM 715 C C . ALA A 1 96 ? -9.794 -5.462 6.218 1.00 98.19 96 ALA A C 1
ATOM 717 O O . ALA A 1 96 ? -9.085 -6.136 6.955 1.00 98.19 96 ALA A O 1
ATOM 718 N N . LEU A 1 97 ? -9.291 -4.752 5.202 1.00 98.19 97 LEU A N 1
ATOM 719 C CA . LEU A 1 97 ? -7.855 -4.715 4.900 1.00 98.19 97 LEU A CA 1
ATOM 720 C C . LEU A 1 97 ? -7.048 -4.079 6.037 1.00 98.19 97 LEU A C 1
ATOM 722 O O . LEU A 1 97 ? -6.040 -4.637 6.455 1.00 98.19 97 LEU A O 1
ATOM 726 N N . GLN A 1 98 ? -7.510 -2.948 6.575 1.00 97.75 98 GLN A N 1
ATOM 727 C CA . GLN A 1 98 ? -6.786 -2.238 7.631 1.00 97.75 98 GLN A CA 1
ATOM 728 C C . GLN A 1 98 ? -6.776 -2.988 8.966 1.00 97.75 98 GLN A C 1
ATOM 730 O O . GLN A 1 98 ? -5.782 -3.007 9.673 1.00 97.75 98 GLN A O 1
ATOM 735 N N . THR A 1 99 ? -7.881 -3.624 9.344 1.00 97.44 99 THR A N 1
ATOM 736 C CA . THR A 1 99 ? -7.974 -4.319 10.642 1.00 97.44 99 THR A CA 1
ATOM 737 C C . THR A 1 99 ? -7.300 -5.691 10.646 1.00 97.44 99 THR A C 1
ATOM 739 O O . THR A 1 99 ? -7.218 -6.327 11.696 1.00 97.44 99 THR A O 1
ATOM 742 N N . THR A 1 100 ? -6.815 -6.149 9.488 1.00 97.19 100 THR A N 1
ATOM 743 C CA . THR A 1 100 ? -6.150 -7.449 9.314 1.00 97.19 100 THR A CA 1
ATOM 744 C C . THR A 1 100 ? -4.705 -7.334 8.822 1.00 97.19 100 THR A C 1
ATOM 746 O O . THR A 1 100 ? -4.062 -8.361 8.600 1.00 97.19 100 THR A O 1
ATOM 749 N N . SER A 1 101 ? -4.173 -6.117 8.667 1.00 96.44 101 SER A N 1
ATOM 750 C CA . SER A 1 101 ? -2.774 -5.889 8.291 1.00 96.44 101 SER A CA 1
ATOM 751 C C . SER A 1 101 ? -1.803 -6.324 9.394 1.00 96.44 101 SER A C 1
ATOM 753 O O . SER A 1 101 ? -2.131 -6.349 10.583 1.00 96.44 101 SER A O 1
ATOM 755 N N . ALA A 1 102 ? -0.583 -6.684 8.994 1.00 94.38 102 ALA A N 1
ATOM 756 C CA . ALA A 1 102 ? 0.472 -7.082 9.916 1.00 94.38 102 ALA A CA 1
ATOM 757 C C . ALA A 1 102 ? 1.257 -5.854 10.394 1.00 94.38 102 ALA A C 1
ATOM 759 O O . ALA A 1 102 ? 1.742 -5.075 9.589 1.00 94.38 102 ALA A O 1
ATOM 760 N N . VAL A 1 103 ? 1.450 -5.723 11.706 1.00 93.31 103 VAL A N 1
ATOM 761 C CA . VAL A 1 103 ? 2.221 -4.618 12.317 1.00 93.31 103 VAL A CA 1
ATOM 762 C C . VAL A 1 103 ? 3.663 -5.006 12.670 1.00 93.31 103 VAL A C 1
ATOM 764 O O . VAL A 1 103 ? 4.356 -4.287 13.394 1.00 93.31 103 VAL A O 1
ATOM 767 N N . VAL A 1 104 ? 4.121 -6.162 12.184 1.00 94.44 104 VAL A N 1
ATOM 768 C CA . VAL A 1 104 ? 5.451 -6.712 12.466 1.00 94.44 104 VAL A CA 1
ATOM 769 C C . VAL A 1 104 ? 6.155 -7.176 11.196 1.00 94.44 104 VAL A C 1
ATOM 771 O O . VAL A 1 104 ? 5.515 -7.561 10.218 1.00 94.44 104 VAL A O 1
ATOM 774 N N . ASP A 1 105 ? 7.484 -7.156 11.234 1.00 92.50 105 ASP A N 1
ATOM 775 C CA . ASP A 1 105 ? 8.339 -7.753 10.219 1.00 92.50 105 ASP A CA 1
ATOM 776 C C . ASP A 1 105 ? 8.298 -9.292 10.273 1.00 92.50 105 ASP A C 1
ATOM 778 O O . ASP A 1 105 ? 7.708 -9.907 11.166 1.00 92.50 105 ASP A O 1
ATOM 782 N N . HIS A 1 106 ? 8.951 -9.951 9.317 1.00 89.69 106 HIS A N 1
ATOM 783 C CA . HIS A 1 106 ? 9.006 -11.414 9.257 1.00 89.69 106 HIS A CA 1
ATOM 784 C C . HIS A 1 106 ? 9.735 -12.081 10.444 1.00 89.69 106 HIS A C 1
ATOM 786 O O . HIS A 1 106 ? 9.668 -13.300 10.592 1.00 89.69 106 HIS A O 1
ATOM 792 N N . MET A 1 107 ? 10.424 -11.303 11.287 1.00 90.00 107 MET A N 1
ATOM 793 C CA . MET A 1 107 ? 11.033 -11.756 12.539 1.00 90.00 107 MET A CA 1
ATOM 794 C C . MET A 1 107 ? 10.127 -11.494 13.755 1.00 90.00 107 MET A C 1
ATOM 796 O O . MET A 1 107 ? 10.533 -11.776 14.883 1.00 90.00 107 MET A O 1
ATOM 800 N N . GLY A 1 108 ? 8.927 -10.939 13.560 1.00 91.12 108 GLY A N 1
ATOM 801 C CA . GLY A 1 108 ? 8.002 -10.575 14.632 1.00 91.12 108 GLY A CA 1
ATOM 802 C C . GLY A 1 108 ? 8.367 -9.282 15.368 1.00 91.12 108 GLY A C 1
ATOM 803 O O . GLY A 1 108 ? 7.801 -9.011 16.427 1.00 91.12 108 GLY A O 1
ATOM 804 N N . LYS A 1 109 ? 9.307 -8.482 14.849 1.00 92.94 109 LYS A N 1
ATO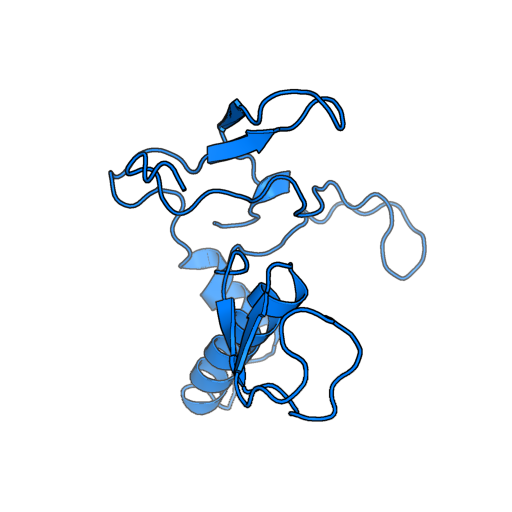M 805 C CA . LYS A 1 109 ? 9.656 -7.173 15.423 1.00 92.94 109 LYS A CA 1
ATOM 806 C C . LYS A 1 109 ? 8.730 -6.091 14.864 1.00 92.94 109 LYS A C 1
ATOM 808 O O . LYS A 1 109 ? 8.254 -6.245 13.744 1.00 92.94 109 LYS A O 1
ATOM 813 N N . PRO A 1 110 ? 8.489 -4.982 15.587 1.00 94.44 110 PRO A N 1
ATOM 814 C CA . PRO A 1 110 ? 7.725 -3.861 15.046 1.00 94.44 110 PRO A CA 1
ATOM 815 C C . PRO A 1 110 ? 8.277 -3.389 13.699 1.00 94.44 110 PRO A C 1
ATOM 817 O O . PRO A 1 110 ? 9.497 -3.369 13.509 1.00 94.44 110 PRO A O 1
ATOM 820 N N . LEU A 1 111 ? 7.379 -2.994 12.790 1.00 95.31 111 LEU A N 1
ATOM 821 C CA . LEU A 1 111 ? 7.765 -2.453 11.488 1.00 95.31 111 LEU A CA 1
ATOM 822 C C . LEU A 1 111 ? 8.764 -1.303 11.635 1.00 95.31 111 LEU A C 1
ATOM 824 O O . LEU A 1 111 ? 8.695 -0.486 12.558 1.00 95.31 111 LEU A O 1
ATOM 828 N N . GLN A 1 112 ? 9.695 -1.242 10.691 1.00 95.31 112 GLN A N 1
ATOM 829 C CA . GLN A 1 112 ? 10.704 -0.196 10.625 1.00 95.31 112 GLN A CA 1
ATOM 830 C C . GLN A 1 112 ? 10.493 0.665 9.389 1.00 95.31 112 GLN A C 1
ATOM 832 O O . GLN A 1 112 ? 10.047 0.193 8.343 1.00 95.31 112 GLN A O 1
ATOM 837 N N . ALA A 1 113 ? 10.846 1.935 9.508 1.00 94.25 113 ALA A N 1
ATOM 838 C CA . ALA A 1 113 ? 10.856 2.874 8.412 1.00 94.25 113 ALA A CA 1
ATOM 839 C C . ALA A 1 113 ? 12.288 3.273 8.074 1.00 94.25 113 ALA A C 1
ATOM 841 O O . ALA A 1 113 ? 13.103 3.564 8.951 1.00 94.25 113 ALA A O 1
ATOM 842 N N . GLN A 1 114 ? 12.579 3.312 6.782 1.00 94.31 114 GLN A N 1
ATOM 843 C CA . GLN A 1 114 ? 13.795 3.909 6.264 1.00 94.31 114 GLN A CA 1
ATOM 844 C C . GLN A 1 114 ? 13.694 5.425 6.416 1.00 94.31 114 GLN A C 1
ATOM 846 O O . GLN A 1 114 ? 12.686 6.031 6.036 1.00 94.31 114 GLN A O 1
ATOM 851 N N . ASN A 1 115 ? 14.738 6.017 6.983 1.00 89.25 115 ASN A N 1
ATOM 852 C CA . ASN A 1 115 ? 14.885 7.450 7.162 1.00 89.25 115 ASN A CA 1
ATOM 853 C C . ASN A 1 115 ? 16.187 7.911 6.505 1.00 89.25 115 ASN A C 1
ATOM 855 O O . ASN A 1 115 ? 17.261 7.370 6.788 1.00 89.25 115 ASN A O 1
ATOM 859 N N . GLN A 1 116 ? 16.072 8.911 5.636 1.00 85.62 116 GLN A N 1
ATOM 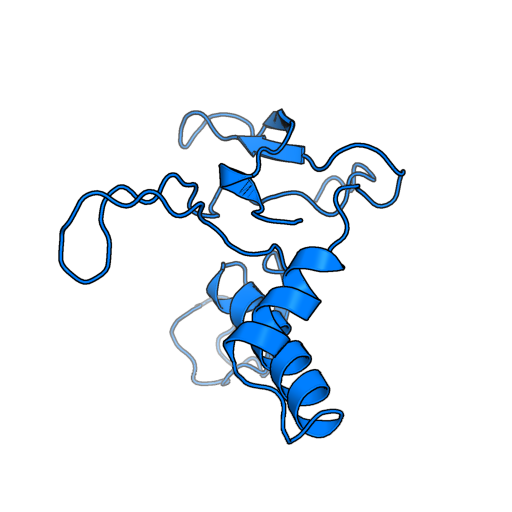860 C CA . GLN A 1 116 ? 17.185 9.545 4.951 1.00 85.62 116 GLN A CA 1
ATOM 861 C C . GLN A 1 116 ? 17.131 11.047 5.238 1.00 85.62 116 GLN A C 1
ATOM 863 O O . GLN A 1 116 ? 16.294 11.767 4.704 1.00 85.62 116 GLN A O 1
ATOM 868 N N . SER A 1 117 ? 18.032 11.513 6.101 1.00 75.50 117 SER A N 1
ATOM 869 C CA . SER A 1 117 ? 18.052 12.894 6.602 1.00 75.50 117 SER A CA 1
ATOM 870 C C . SER A 1 117 ? 18.517 13.938 5.569 1.00 75.50 117 SER A C 1
ATOM 872 O O . SER A 1 117 ? 18.507 15.129 5.863 1.00 75.50 117 SER A O 1
ATOM 874 N N . GLY A 1 118 ? 18.948 13.501 4.382 1.00 74.50 118 GLY A N 1
ATOM 875 C CA . GLY A 1 118 ? 19.421 14.324 3.265 1.00 74.50 118 GLY A CA 1
ATOM 876 C C . GLY A 1 118 ? 19.919 13.447 2.110 1.00 74.50 118 GLY A C 1
ATOM 877 O O . GLY A 1 118 ? 20.219 12.275 2.337 1.00 74.50 118 GLY A O 1
ATOM 878 N N . GLU A 1 119 ? 20.017 13.990 0.892 1.00 73.50 119 GLU A N 1
ATOM 879 C CA . GLU A 1 119 ? 20.311 13.212 -0.332 1.00 73.50 119 GLU A CA 1
ATOM 880 C C . GLU A 1 119 ? 21.581 12.346 -0.224 1.00 73.50 119 GLU A C 1
ATOM 882 O O . GLU A 1 119 ? 21.564 11.190 -0.641 1.00 73.50 119 GLU A O 1
ATOM 887 N N . ASP A 1 120 ? 22.627 12.838 0.449 1.00 81.94 120 ASP A N 1
ATOM 888 C CA . ASP A 1 120 ? 23.895 12.112 0.640 1.00 81.94 120 ASP A CA 1
ATOM 889 C C . ASP A 1 120 ? 23.997 11.354 1.978 1.00 81.94 120 ASP A C 1
ATOM 891 O O . ASP A 1 120 ? 25.022 10.741 2.290 1.00 81.94 120 ASP A O 1
ATOM 895 N N . SER A 1 121 ? 22.959 11.403 2.819 1.00 82.94 121 SER A N 1
ATOM 896 C CA . SER A 1 121 ? 22.975 10.714 4.114 1.00 82.94 121 SER A CA 1
ATOM 897 C C . SER A 1 121 ? 22.701 9.217 3.952 1.00 82.94 121 SER A C 1
ATOM 899 O O . SER A 1 121 ? 21.844 8.834 3.151 1.00 82.94 121 SER A O 1
ATOM 901 N N . PRO A 1 122 ? 23.361 8.346 4.740 1.00 86.25 122 PRO A N 1
ATOM 902 C CA . PRO A 1 122 ? 23.045 6.926 4.731 1.00 86.25 122 PRO A CA 1
ATOM 903 C C . PRO A 1 122 ? 21.603 6.702 5.194 1.00 86.25 122 PRO A C 1
ATOM 905 O O . PRO A 1 122 ? 21.128 7.346 6.132 1.00 86.25 122 PRO A O 1
ATOM 908 N N . ILE A 1 123 ? 20.921 5.746 4.564 1.00 87.94 123 ILE A N 1
ATOM 909 C CA . ILE A 1 123 ? 19.603 5.302 5.016 1.00 87.94 123 ILE A CA 1
ATOM 910 C C . ILE A 1 123 ? 19.761 4.620 6.378 1.00 87.94 123 ILE A C 1
ATOM 912 O O . ILE A 1 123 ? 20.526 3.667 6.531 1.00 87.94 123 ILE A O 1
ATOM 916 N N . THR A 1 124 ? 19.001 5.100 7.358 1.00 90.44 124 THR A N 1
ATOM 917 C CA . THR A 1 124 ? 18.899 4.514 8.699 1.00 90.44 124 THR A CA 1
ATOM 918 C C . THR A 1 124 ? 17.524 3.886 8.902 1.00 90.44 124 THR A C 1
ATOM 920 O O . THR A 1 124 ? 16.572 4.234 8.205 1.00 90.44 124 THR A O 1
ATOM 923 N N . LEU A 1 125 ? 17.412 2.947 9.844 1.00 90.88 125 LEU A N 1
ATOM 924 C CA . LEU A 1 125 ? 16.137 2.334 10.215 1.00 90.88 125 LEU A CA 1
ATOM 925 C C . LEU A 1 125 ? 15.660 2.907 11.545 1.00 90.88 125 LEU A C 1
ATOM 927 O O . LEU A 1 125 ? 16.370 2.841 12.548 1.00 90.88 125 LEU A O 1
ATOM 931 N N . ILE A 1 126 ? 14.447 3.447 11.540 1.00 92.69 126 ILE A N 1
ATOM 932 C CA . ILE A 1 126 ? 13.735 3.921 12.728 1.00 92.69 126 ILE A CA 1
ATOM 933 C C . ILE A 1 126 ? 12.466 3.091 12.928 1.00 92.69 126 ILE A C 1
ATOM 935 O O . ILE A 1 126 ? 12.018 2.406 12.010 1.00 92.69 126 ILE A O 1
ATOM 939 N N . ALA A 1 127 ? 11.880 3.126 14.125 1.00 94.06 127 ALA A N 1
ATOM 940 C CA . ALA A 1 127 ? 10.576 2.506 14.347 1.00 94.06 127 ALA A CA 1
ATOM 941 C C . ALA A 1 127 ? 9.523 3.180 13.452 1.00 94.06 127 ALA A C 1
ATOM 943 O O . ALA A 1 127 ? 9.456 4.409 13.418 1.00 94.06 127 ALA A O 1
ATOM 944 N N . ALA A 1 128 ? 8.730 2.386 12.729 1.00 95.00 128 ALA A N 1
ATOM 945 C CA . ALA A 1 128 ? 7.631 2.912 11.936 1.00 95.00 128 ALA A CA 1
ATOM 946 C C . ALA A 1 128 ? 6.474 3.328 12.849 1.00 95.00 128 ALA A C 1
ATOM 948 O O . ALA A 1 128 ? 6.132 2.657 13.824 1.00 95.00 128 ALA A O 1
ATOM 949 N N . THR A 1 129 ? 5.865 4.447 12.501 1.00 95.62 129 THR A N 1
ATOM 950 C CA . THR A 1 129 ? 4.665 4.995 13.114 1.00 95.62 129 THR A CA 1
ATOM 951 C C . THR A 1 129 ? 3.464 4.783 12.189 1.00 95.62 129 THR A C 1
ATOM 953 O O . THR A 1 129 ? 3.630 4.519 10.993 1.00 95.62 129 THR A O 1
ATOM 956 N N . PRO A 1 130 ? 2.232 4.979 12.682 1.00 95.62 130 PRO A N 1
ATOM 957 C CA . PRO A 1 130 ? 1.060 4.970 11.813 1.00 95.62 130 PRO A CA 1
ATOM 958 C C . PRO A 1 130 ? 1.096 6.052 10.713 1.00 95.62 130 PRO A C 1
ATOM 960 O O . PRO A 1 130 ? 0.461 5.878 9.678 1.00 95.62 130 PRO A O 1
ATOM 963 N N . PHE A 1 131 ? 1.879 7.128 10.872 1.00 95.56 131 PHE A N 1
ATOM 964 C CA . PHE A 1 131 ? 2.114 8.113 9.804 1.00 95.56 131 PHE A CA 1
ATOM 965 C C . PHE A 1 131 ? 3.055 7.604 8.699 1.00 95.56 131 PHE A C 1
ATOM 967 O O . PHE A 1 131 ? 3.183 8.249 7.659 1.00 95.56 131 PHE A O 1
ATOM 974 N N . ASP A 1 132 ? 3.674 6.439 8.894 1.00 95.50 132 ASP A N 1
ATOM 975 C CA . ASP A 1 132 ? 4.564 5.802 7.927 1.00 95.50 132 ASP A CA 1
ATOM 976 C C . ASP A 1 132 ? 3.893 4.642 7.187 1.00 95.50 132 ASP A C 1
ATOM 978 O O . ASP A 1 132 ? 4.071 4.503 5.978 1.00 95.50 132 ASP A O 1
ATOM 982 N N . CYS A 1 133 ? 3.118 3.815 7.896 1.00 95.50 133 CYS A N 1
ATOM 983 C CA . CYS A 1 133 ? 2.539 2.580 7.351 1.00 95.50 133 CYS A CA 1
ATOM 984 C C . CYS A 1 133 ? 1.025 2.429 7.556 1.00 95.50 133 CYS A C 1
ATOM 986 O O . CYS A 1 133 ? 0.459 1.413 7.158 1.00 95.50 133 CYS A O 1
ATOM 988 N N . GLY A 1 134 ? 0.347 3.404 8.166 1.00 96.38 134 GLY A N 1
ATOM 989 C CA . GLY A 1 134 ? -1.069 3.277 8.498 1.00 96.38 134 GLY A CA 1
ATOM 990 C C . GLY A 1 134 ? -1.312 2.124 9.466 1.00 96.38 134 GLY A C 1
ATOM 991 O O . GLY A 1 134 ? -0.686 2.053 10.524 1.00 96.38 134 GLY A O 1
ATOM 992 N N . SER A 1 135 ? -2.213 1.213 9.102 1.00 96.50 135 SER A N 1
ATOM 993 C CA . SER A 1 135 ? -2.510 0.028 9.911 1.00 96.50 135 SER A CA 1
ATOM 994 C C . SER A 1 135 ? -1.442 -1.073 9.841 1.00 96.50 135 SER A C 1
ATOM 996 O O . SER A 1 135 ? -1.526 -2.035 10.609 1.00 96.50 135 SER A O 1
ATOM 998 N N . GLY A 1 136 ? -0.456 -0.954 8.945 1.00 94.50 136 GLY A N 1
ATOM 999 C CA . GLY A 1 136 ? 0.613 -1.937 8.738 1.00 94.50 136 GLY A CA 1
ATOM 1000 C C . GLY A 1 136 ? 0.719 -2.446 7.314 1.00 94.50 136 GLY A C 1
ATOM 1001 O O . GLY A 1 136 ? -0.216 -2.215 6.511 1.00 94.50 136 GLY A O 1
#

Secondary structure (DSSP, 8-state):
----S--SEE-TTS------S-TTSS---S-S-------SSEEEE--TT--S-GGGTT-SEEEE-SHHHHHHHHHHHHHHHHHH-TT--HHHHHHHHHHT---B-TTSPBPEEEE-SSTTSPPEEEE--HHHHTT-

Foldseek 3Di:
DPPPQFPDAQEQPDAFDDPQADPVRDGDPDFDDAAWFDFAQDKDADDCCDDPDPVQNNHRIDGDGDVVRRVVVLVVQLVVVCVVVVPDDPVRSSCVPLVPHDQGGPVRHGHWYWHAPDPPGDTDTDHDDCRRGPSD

Sequence (136 aa):
PIYQGTAPQVAFYSSRGPDIKDSSFQDTDVLKPDILAPGSLIWAAWSPNGTDEVNYQGEGFAMISGTSMATPHIAGIAALVKQKHPDWSPAAIKSALQTTSAVVDHMGKPLQAQNQSGEDSPITLIAATPFDCGSG